Protein AF-A0A351BGN0-F1 (afdb_monomer)

Secondary structure (DSSP, 8-state):
-HHHHHHHHHHHHHHHHHHHHHHHHHHHHHHHHHHHHTT---HHHHHHHHHHHHTTTTSHHHHHHHHHHHHHHHTT--

pLDDT: mean 96.1, std 5.81, range [59.84, 98.69]

Nearest PDB structures (foldseek):
  8dz8-assembly6_F  TM=3.276E-01  e=6.961E+00  synthetic construct

Foldseek 3Di:
DVVVVVVVVVVVVVVVLVVVLVVLLVVLVVVLVVCVVVLDLPLVSLVVSLVSLVVNCVDPSSVVSNVSSVVSVVVNPD

Structure (mmCIF, N/CA/C/O backbone):
data_AF-A0A351BGN0-F1
#
_entry.id   AF-A0A351BGN0-F1
#
loop_
_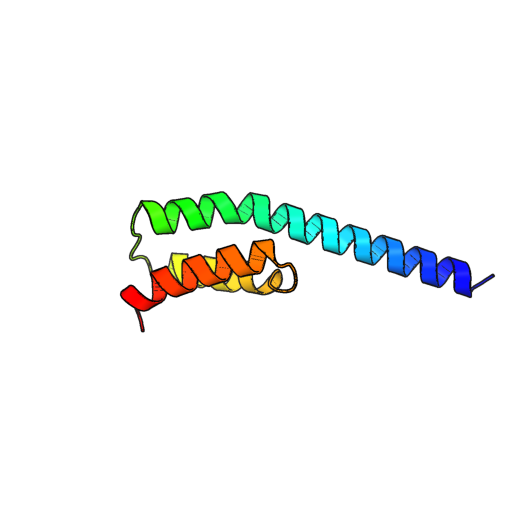atom_site.group_PDB
_atom_site.id
_atom_site.type_symbol
_atom_site.label_atom_id
_atom_site.label_alt_id
_atom_site.label_comp_id
_atom_site.label_asym_id
_atom_site.label_entity_id
_atom_site.label_seq_id
_atom_site.pdbx_PDB_ins_code
_atom_site.Cartn_x
_atom_site.Cartn_y
_atom_site.Cartn_z
_atom_site.occupancy
_atom_site.B_iso_or_equiv
_atom_site.auth_seq_id
_atom_site.auth_comp_id
_atom_site.auth_asym_id
_atom_site.auth_atom_id
_atom_site.pdbx_PDB_model_num
ATOM 1 N N . MET A 1 1 ? -20.629 5.280 34.230 1.00 59.84 1 MET A N 1
ATOM 2 C CA . MET A 1 1 ? -20.343 6.506 33.446 1.00 59.84 1 MET A CA 1
ATOM 3 C C . MET A 1 1 ? -18.970 6.505 32.759 1.00 59.84 1 MET A C 1
ATOM 5 O O . MET A 1 1 ? -18.866 7.127 31.714 1.00 59.84 1 MET A O 1
ATOM 9 N N . SER A 1 2 ? -17.930 5.820 33.264 1.00 72.25 2 SER A N 1
ATOM 10 C CA . SER A 1 2 ? -16.606 5.781 32.596 1.00 72.25 2 SER A CA 1
ATOM 11 C C . SER A 1 2 ? -16.536 4.911 31.333 1.00 72.25 2 SER A C 1
ATOM 13 O O . SER A 1 2 ? -15.776 5.223 30.422 1.00 72.25 2 SER A O 1
ATOM 15 N N . GLU A 1 3 ? -17.331 3.843 31.262 1.00 78.00 3 GLU A N 1
ATOM 16 C CA . GLU A 1 3 ? -17.315 2.891 30.140 1.00 78.00 3 GLU A CA 1
ATOM 17 C C . GLU A 1 3 ? -17.872 3.498 28.843 1.00 78.00 3 GLU A C 1
ATOM 19 O O . GLU A 1 3 ? -17.285 3.331 27.780 1.00 78.00 3 GLU A O 1
ATOM 24 N N . ASP A 1 4 ? -18.926 4.312 28.944 1.00 86.94 4 ASP A N 1
ATOM 25 C CA . ASP A 1 4 ? -19.548 4.989 27.797 1.00 86.94 4 ASP A CA 1
ATOM 26 C C . ASP A 1 4 ? -18.598 6.012 27.144 1.00 86.94 4 ASP A C 1
ATOM 28 O O . ASP A 1 4 ? -18.457 6.077 25.923 1.00 86.94 4 ASP A O 1
ATOM 32 N N . ARG A 1 5 ? -17.824 6.739 27.964 1.00 91.69 5 ARG A N 1
ATOM 33 C CA . ARG A 1 5 ? -16.767 7.640 27.477 1.00 91.69 5 ARG A CA 1
ATOM 34 C C . ARG A 1 5 ? -15.633 6.877 26.790 1.00 91.69 5 ARG A C 1
ATOM 36 O O . ARG A 1 5 ? -15.122 7.338 25.773 1.00 91.69 5 ARG A O 1
ATOM 43 N N . PHE A 1 6 ? -15.229 5.729 27.334 1.00 93.94 6 PHE A N 1
ATOM 44 C CA . PHE A 1 6 ? -14.191 4.896 26.725 1.00 93.94 6 PHE A CA 1
ATOM 45 C C . PHE A 1 6 ? -14.633 4.372 25.354 1.00 93.94 6 PHE A C 1
ATOM 47 O O . PHE A 1 6 ? -13.914 4.550 24.372 1.00 93.94 6 PHE A O 1
ATOM 54 N N . VAL A 1 7 ? -15.842 3.809 25.265 1.00 95.50 7 VAL A N 1
ATOM 55 C CA . VAL A 1 7 ? -16.418 3.338 23.997 1.00 95.50 7 VAL A CA 1
ATOM 56 C C . VAL A 1 7 ? -16.558 4.487 22.994 1.00 95.50 7 VAL A C 1
ATOM 58 O O . VAL A 1 7 ? -16.235 4.308 21.820 1.00 95.50 7 VAL A O 1
ATOM 61 N N . GLY A 1 8 ? -16.971 5.677 23.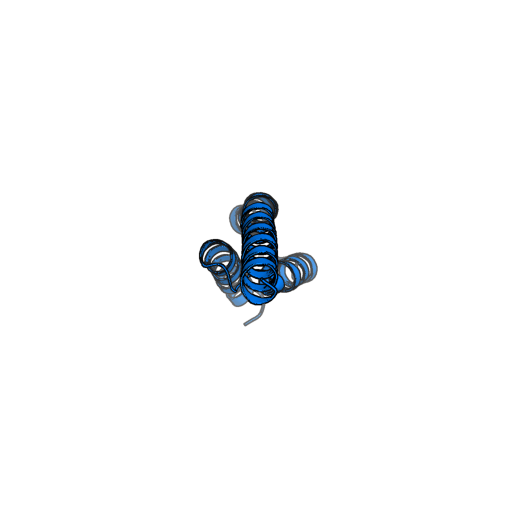443 1.00 96.38 8 GLY A N 1
ATOM 62 C CA . GLY A 1 8 ? -17.021 6.883 22.613 1.00 96.38 8 GLY A CA 1
ATOM 63 C C . GLY A 1 8 ? -15.662 7.249 22.006 1.00 96.38 8 GLY A C 1
ATOM 64 O O . GLY A 1 8 ? -15.563 7.429 20.793 1.00 96.38 8 GLY A O 1
ATOM 65 N N . ASN A 1 9 ? -14.603 7.269 22.820 1.00 96.94 9 ASN A N 1
ATOM 66 C CA . ASN A 1 9 ? -13.245 7.565 22.355 1.00 96.94 9 ASN A CA 1
ATOM 67 C C . ASN A 1 9 ? 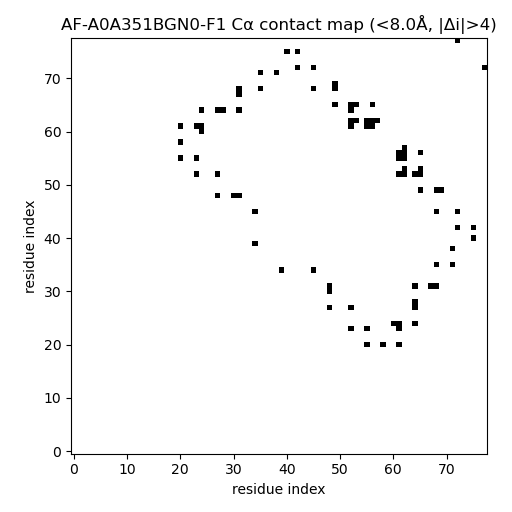-12.735 6.522 21.346 1.00 96.94 9 ASN A C 1
ATOM 69 O O . ASN A 1 9 ? -12.140 6.884 20.333 1.00 96.94 9 ASN A O 1
ATOM 73 N N . VAL A 1 10 ? -12.983 5.231 21.597 1.00 97.50 10 VAL A N 1
ATOM 74 C CA . VAL A 1 10 ? -12.587 4.148 20.678 1.00 97.50 10 VAL A CA 1
ATOM 75 C C . VAL A 1 10 ? -13.313 4.273 19.338 1.00 97.50 10 VAL A C 1
ATOM 77 O O . VAL A 1 10 ? -12.688 4.124 18.291 1.00 97.50 10 VAL A O 1
ATOM 80 N N . ARG A 1 11 ? -14.615 4.591 19.348 1.00 97.81 11 ARG A N 1
ATOM 81 C CA . ARG A 1 11 ? -15.388 4.822 18.116 1.00 97.81 11 ARG A CA 1
ATOM 82 C C . ARG A 1 11 ? -14.856 6.008 17.320 1.00 97.81 11 ARG A C 1
ATOM 84 O O . ARG A 1 11 ? -14.741 5.900 16.103 1.00 97.81 11 ARG A O 1
ATOM 91 N N . GLN A 1 12 ? -14.525 7.111 17.991 1.00 98.06 12 GLN A N 1
ATOM 92 C CA . GLN A 1 12 ? -13.945 8.278 17.330 1.00 98.06 12 GLN A CA 1
ATOM 93 C C . GLN A 1 12 ? -12.599 7.932 16.681 1.00 98.06 12 GLN A C 1
ATOM 95 O O . GLN A 1 12 ? -12.412 8.200 15.498 1.00 98.06 12 GLN A O 1
ATOM 100 N N . LEU A 1 13 ? -11.700 7.268 17.414 1.00 98.00 13 LEU A N 1
ATOM 101 C CA . LEU A 1 13 ? -10.406 6.845 16.877 1.00 98.00 13 LEU A CA 1
ATOM 102 C C . LEU A 1 13 ? -10.567 5.910 15.669 1.00 98.00 13 LEU A C 1
ATOM 104 O O . LEU A 1 13 ? -9.879 6.072 14.664 1.00 98.00 13 LEU A O 1
ATOM 108 N N . ALA A 1 14 ? -11.497 4.953 15.736 1.00 97.69 14 ALA A N 1
ATOM 109 C CA . ALA A 1 14 ? -11.785 4.061 14.616 1.00 97.69 14 ALA A CA 1
ATOM 110 C C . ALA A 1 14 ? -12.282 4.826 13.376 1.00 97.69 14 ALA A C 1
ATOM 112 O O . ALA A 1 14 ? -11.859 4.517 12.264 1.00 97.69 14 ALA A O 1
ATOM 113 N N . ALA A 1 15 ? -13.129 5.845 13.557 1.00 98.25 15 ALA A N 1
ATOM 114 C CA . ALA A 1 15 ? -13.604 6.693 12.464 1.00 98.25 15 ALA A CA 1
ATOM 115 C C . ALA A 1 15 ? -12.480 7.545 11.849 1.00 98.25 15 ALA A C 1
ATOM 117 O O . ALA A 1 15 ? -12.427 7.716 10.633 1.00 98.25 15 ALA A O 1
ATOM 118 N N . GLU A 1 16 ? -11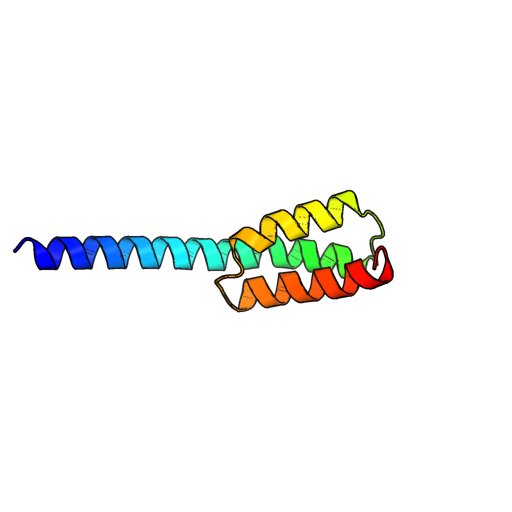.554 8.051 12.665 1.00 98.31 16 GLU A N 1
ATOM 119 C CA . GLU A 1 16 ? -10.384 8.793 12.185 1.00 98.31 16 GL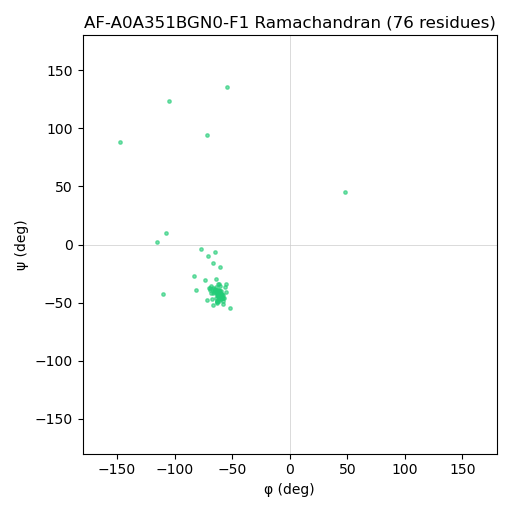U A CA 1
ATOM 120 C C . GLU A 1 16 ? -9.431 7.890 11.384 1.00 98.31 16 GLU A C 1
ATOM 122 O O . GLU A 1 16 ? -8.970 8.283 10.311 1.00 98.31 16 GLU A O 1
ATOM 127 N N . ILE A 1 17 ? -9.194 6.655 11.843 1.00 97.75 17 ILE A N 1
ATOM 128 C CA . ILE A 1 17 ? -8.417 5.645 11.104 1.00 97.75 17 ILE A CA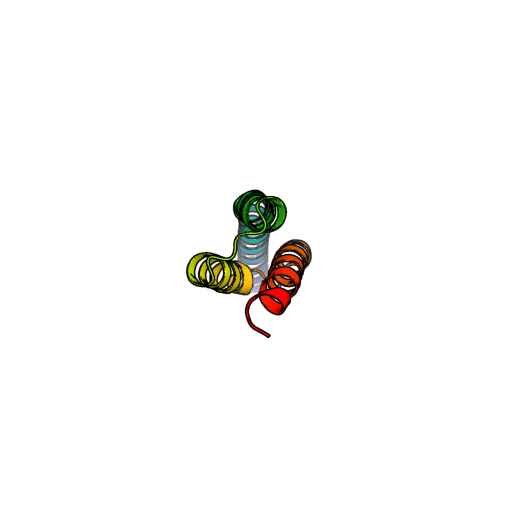 1
ATOM 129 C C . ILE A 1 17 ? -9.098 5.298 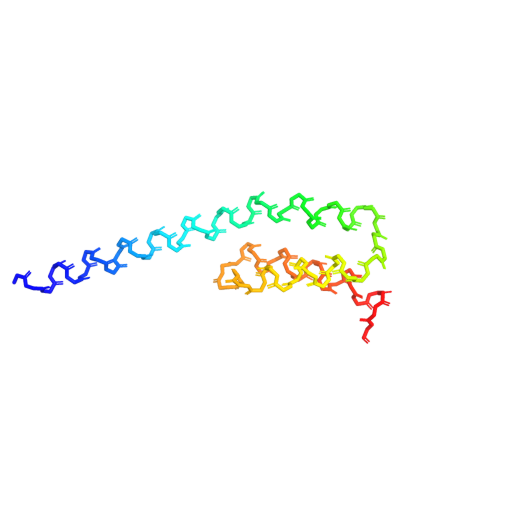9.773 1.00 97.75 17 ILE A C 1
ATOM 131 O O . ILE A 1 17 ? -8.432 5.236 8.739 1.00 97.75 17 ILE A O 1
ATOM 135 N N . ASP A 1 18 ? -10.420 5.110 9.767 1.00 98.06 18 ASP A N 1
ATOM 136 C CA . ASP A 1 18 ? -11.178 4.837 8.541 1.00 98.06 18 ASP A CA 1
ATOM 137 C C . ASP A 1 18 ? -11.085 5.998 7.536 1.00 98.06 18 ASP A C 1
ATOM 139 O O . ASP A 1 18 ? -10.826 5.786 6.347 1.00 98.06 18 ASP A O 1
ATOM 143 N N . ALA A 1 19 ? -11.192 7.241 8.012 1.00 98.38 19 ALA A N 1
ATOM 144 C CA . ALA A 1 19 ? -11.029 8.429 7.180 1.00 98.38 19 ALA A CA 1
ATOM 145 C C . ALA A 1 19 ? -9.607 8.547 6.599 1.00 98.38 19 ALA A C 1
ATOM 147 O O . ALA A 1 19 ? -9.448 8.908 5.426 1.00 98.38 19 ALA A O 1
ATOM 148 N N . LEU A 1 20 ? -8.577 8.218 7.388 1.00 98.19 20 LEU A N 1
ATOM 149 C CA . LEU A 1 20 ? -7.186 8.169 6.929 1.00 98.19 20 LEU A CA 1
ATOM 150 C C . LEU A 1 20 ? -6.987 7.106 5.844 1.00 98.19 20 LEU A C 1
ATOM 152 O O . LEU A 1 20 ? -6.378 7.402 4.819 1.00 98.19 20 LEU A O 1
ATOM 156 N N . ASN A 1 21 ? -7.559 5.915 6.015 1.00 98.38 21 ASN A N 1
ATOM 157 C CA . ASN A 1 21 ? -7.494 4.844 5.021 1.00 98.38 21 ASN A CA 1
ATOM 158 C C . ASN A 1 21 ? -8.147 5.247 3.691 1.00 98.38 21 ASN A C 1
ATOM 160 O O . ASN A 1 21 ? -7.549 5.087 2.625 1.00 98.38 21 ASN A O 1
ATOM 164 N N . HIS A 1 22 ? -9.344 5.838 3.736 1.00 98.56 22 HIS A N 1
ATOM 165 C CA . HIS A 1 22 ? -10.008 6.348 2.535 1.00 98.56 22 HIS A CA 1
ATOM 166 C C . HIS A 1 22 ? -9.197 7.455 1.860 1.00 98.56 22 HIS A C 1
ATOM 168 O O . HIS A 1 22 ? -9.132 7.522 0.633 1.00 98.56 22 HIS A O 1
ATOM 174 N N . ARG A 1 23 ? -8.571 8.335 2.646 1.00 98.50 23 ARG A N 1
ATOM 175 C CA . ARG A 1 23 ? -7.691 9.376 2.114 1.00 98.50 23 ARG A CA 1
ATOM 176 C C . ARG A 1 23 ? -6.463 8.787 1.429 1.00 98.50 23 ARG A C 1
ATOM 178 O O . ARG A 1 23 ? -6.172 9.206 0.313 1.00 98.50 23 ARG A O 1
ATOM 185 N N . ALA A 1 24 ? -5.804 7.814 2.050 1.00 98.19 24 ALA A N 1
ATOM 186 C CA . ALA A 1 24 ? -4.647 7.147 1.471 1.00 98.19 24 ALA A CA 1
ATOM 187 C C . ALA A 1 24 ? -4.984 6.530 0.111 1.00 98.19 24 ALA A C 1
ATOM 189 O O . ALA A 1 24 ? -4.270 6.761 -0.855 1.00 98.19 24 ALA A O 1
ATOM 190 N N . VAL A 1 25 ? -6.116 5.831 -0.012 1.00 98.56 25 VAL A N 1
ATOM 191 C CA . VAL A 1 25 ? -6.540 5.250 -1.298 1.00 98.56 25 VAL A CA 1
ATOM 192 C C . VAL A 1 25 ? -6.714 6.323 -2.369 1.00 98.56 25 VAL A C 1
ATOM 194 O O . VAL A 1 25 ? -6.160 6.176 -3.453 1.00 98.56 25 VAL A O 1
ATOM 197 N N . ARG A 1 26 ? -7.403 7.431 -2.061 1.00 98.56 26 ARG A N 1
ATOM 198 C CA . ARG A 1 26 ? -7.578 8.538 -3.020 1.00 98.56 26 ARG A CA 1
ATOM 199 C C . ARG A 1 26 ? -6.254 9.160 -3.466 1.00 98.56 26 ARG A C 1
ATOM 201 O O . ARG A 1 26 ? -6.159 9.621 -4.597 1.00 98.56 26 ARG A O 1
ATOM 208 N N . GLU A 1 27 ? -5.270 9.239 -2.574 1.00 98.25 27 GLU A N 1
ATOM 209 C CA . GLU A 1 27 ? -3.970 9.851 -2.869 1.00 98.25 27 GLU A CA 1
ATOM 210 C C . GLU A 1 27 ? -3.029 8.883 -3.606 1.00 98.25 27 GLU A C 1
ATOM 212 O O . GLU A 1 27 ? -2.350 9.292 -4.547 1.00 98.25 27 GLU A O 1
ATOM 217 N N . TYR A 1 28 ? -3.023 7.597 -3.247 1.00 98.44 28 TYR A N 1
ATOM 218 C CA . TYR A 1 28 ? -2.151 6.595 -3.865 1.00 98.44 28 TYR A CA 1
ATOM 219 C C . TYR A 1 28 ? -2.688 6.017 -5.173 1.00 98.44 28 TYR A C 1
ATOM 221 O O . TYR A 1 28 ? -1.888 5.607 -6.012 1.00 98.44 28 TYR A O 1
ATOM 229 N N . GLU A 1 29 ? -4.005 5.979 -5.386 1.00 98.50 29 GLU A N 1
ATOM 230 C CA . GLU A 1 29 ? -4.594 5.474 -6.630 1.00 98.50 29 GLU A CA 1
ATOM 231 C C . GLU A 1 29 ? -3.987 6.125 -7.888 1.00 98.50 29 GLU A C 1
ATOM 233 O O . GLU A 1 29 ? -3.437 5.383 -8.707 1.00 98.50 29 GLU A O 1
ATOM 238 N N . PRO A 1 30 ? -3.957 7.466 -8.046 1.00 98.31 30 PRO A N 1
ATOM 239 C CA . PRO A 1 30 ? -3.360 8.086 -9.231 1.00 98.31 30 PRO A CA 1
ATOM 240 C C . PRO A 1 30 ? -1.851 7.825 -9.355 1.00 98.31 30 PRO A C 1
ATOM 242 O O . PRO A 1 30 ? -1.333 7.740 -10.472 1.00 98.31 30 PRO A O 1
ATOM 245 N N . VAL A 1 31 ? -1.135 7.661 -8.237 1.00 98.06 31 VAL A N 1
ATOM 246 C CA . VAL A 1 31 ? 0.301 7.333 -8.236 1.00 98.06 31 VAL A CA 1
ATOM 247 C C . VAL A 1 31 ? 0.518 5.932 -8.804 1.00 98.06 31 VAL A C 1
ATOM 249 O O . VAL A 1 31 ? 1.276 5.764 -9.760 1.00 98.06 31 VAL A O 1
ATOM 252 N N . VAL A 1 32 ? -0.197 4.935 -8.276 1.00 98.06 32 VAL A N 1
ATOM 253 C CA . VAL A 1 32 ? -0.126 3.545 -8.749 1.00 98.06 32 VAL A CA 1
ATOM 254 C C . VAL A 1 32 ? -0.564 3.448 -10.204 1.00 98.06 32 VAL A C 1
ATOM 256 O O . VAL A 1 32 ? 0.102 2.792 -11.005 1.00 98.06 32 VAL A O 1
ATOM 259 N N . GLU A 1 33 ? -1.653 4.119 -10.580 1.00 97.94 33 GLU A N 1
ATOM 260 C CA . GLU A 1 33 ? -2.104 4.140 -11.968 1.00 97.94 33 GLU A CA 1
ATOM 261 C C . GLU A 1 33 ? -1.053 4.723 -12.908 1.00 97.94 33 GLU A C 1
ATOM 263 O O . GLU A 1 33 ? -0.826 4.158 -13.976 1.00 97.94 33 GLU A O 1
ATOM 268 N N . THR A 1 34 ? -0.392 5.813 -12.520 1.00 98.06 34 THR A N 1
ATOM 269 C CA . THR A 1 34 ? 0.659 6.437 -13.332 1.00 98.06 34 THR A CA 1
ATOM 270 C C . THR A 1 34 ? 1.844 5.491 -13.509 1.00 98.06 34 THR A C 1
ATOM 272 O O . THR A 1 34 ? 2.250 5.239 -14.645 1.00 98.06 34 THR A O 1
ATOM 275 N N . LEU A 1 35 ? 2.350 4.907 -12.417 1.00 97.44 35 LEU A N 1
ATOM 276 C CA . LEU A 1 35 ? 3.480 3.971 -12.445 1.00 97.44 35 LEU A CA 1
ATOM 277 C C . LEU A 1 35 ? 3.202 2.764 -13.348 1.00 97.44 35 LEU A C 1
ATOM 279 O O . LEU A 1 35 ? 4.033 2.411 -14.187 1.00 97.44 35 LEU A O 1
ATOM 283 N N . VAL A 1 36 ? 2.009 2.176 -13.224 1.00 96.81 36 VAL A N 1
ATOM 284 C CA . VAL A 1 36 ? 1.598 1.002 -14.005 1.00 96.81 36 VAL A CA 1
ATOM 285 C C . VAL A 1 36 ? 1.335 1.369 -15.470 1.00 96.81 36 VAL A C 1
ATOM 287 O O . VAL A 1 36 ? 1.836 0.696 -16.371 1.00 96.81 36 VAL A O 1
ATOM 290 N N . ARG A 1 37 ? 0.581 2.444 -15.749 1.00 97.00 37 ARG A N 1
ATOM 291 C CA . ARG A 1 37 ? 0.236 2.851 -17.128 1.00 97.00 37 ARG A CA 1
ATOM 292 C C . ARG A 1 37 ? 1.463 3.274 -17.927 1.00 97.00 37 ARG A C 1
ATOM 294 O O . ARG A 1 37 ? 1.561 2.927 -19.101 1.00 97.00 37 ARG A O 1
ATOM 301 N N . MET A 1 38 ? 2.401 3.985 -17.303 1.00 96.00 38 MET A N 1
ATOM 302 C CA . MET A 1 38 ? 3.663 4.376 -17.940 1.00 96.00 38 MET A CA 1
ATOM 303 C C . MET A 1 38 ? 4.672 3.226 -18.020 1.00 96.00 38 MET A C 1
ATOM 305 O O . MET A 1 38 ? 5.741 3.405 -18.598 1.00 96.00 38 MET A O 1
ATOM 309 N N . ARG A 1 39 ? 4.348 2.054 -17.450 1.00 94.12 39 ARG A N 1
ATOM 310 C CA . ARG A 1 39 ? 5.273 0.929 -17.279 1.00 94.12 39 ARG A CA 1
ATOM 311 C C . ARG A 1 39 ? 6.610 1.386 -16.687 1.00 94.12 39 ARG A C 1
ATOM 313 O O . ARG A 1 39 ? 7.672 1.017 -17.190 1.00 94.12 39 ARG A O 1
ATOM 320 N N . SER A 1 40 ? 6.547 2.229 -15.654 1.00 95.69 40 SER A N 1
ATOM 321 C CA . SER A 1 40 ? 7.741 2.788 -15.020 1.00 95.69 40 SER A CA 1
ATOM 322 C C . SER A 1 40 ? 8.679 1.661 -14.594 1.00 95.69 40 SER A C 1
ATOM 324 O 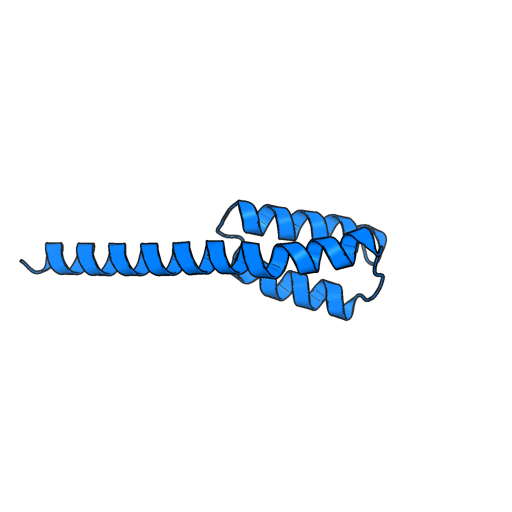O . SER A 1 40 ? 8.228 0.662 -14.036 1.00 95.69 40 SER A O 1
ATOM 326 N N . ARG A 1 41 ? 9.977 1.815 -14.867 1.00 96.12 41 ARG A N 1
ATOM 327 C CA . ARG A 1 41 ? 11.036 0.913 -14.379 1.00 96.12 41 ARG A CA 1
ATOM 328 C C . ARG A 1 41 ? 11.886 1.561 -13.288 1.00 96.12 41 ARG A C 1
ATOM 330 O O . ARG A 1 41 ? 12.927 1.018 -12.928 1.00 96.12 41 ARG A O 1
ATOM 337 N N . ASP A 1 42 ? 11.458 2.721 -12.793 1.00 97.00 42 ASP A N 1
ATOM 338 C CA . ASP A 1 42 ? 12.095 3.392 -11.667 1.00 97.00 42 ASP A CA 1
ATOM 339 C C . ASP A 1 42 ? 11.792 2.612 -10.382 1.00 97.00 42 ASP A C 1
ATOM 341 O O . ASP A 1 42 ? 10.735 2.769 -9.768 1.00 97.00 42 ASP A O 1
ATOM 345 N N . LYS A 1 43 ? 12.719 1.720 -10.016 1.00 96.88 43 LYS A N 1
ATOM 346 C CA . LYS A 1 43 ? 12.588 0.853 -8.842 1.00 96.88 43 LYS A CA 1
ATOM 347 C C . LYS A 1 43 ? 12.412 1.664 -7.562 1.00 96.88 43 LYS A C 1
ATOM 349 O O . LYS A 1 43 ? 11.521 1.359 -6.784 1.00 96.88 43 LYS A O 1
ATOM 354 N N . VAL A 1 44 ? 13.186 2.738 -7.401 1.00 97.06 44 VAL A N 1
ATOM 355 C CA . VAL A 1 44 ? 13.165 3.568 -6.189 1.00 97.06 44 VAL A CA 1
ATOM 356 C C . VAL A 1 44 ? 11.789 4.196 -6.001 1.00 97.06 44 VAL A C 1
ATOM 358 O O . VAL A 1 44 ? 11.232 4.160 -4.907 1.00 97.06 44 VAL A O 1
ATOM 361 N N . GLN A 1 45 ? 11.204 4.732 -7.074 1.00 97.31 45 GLN A N 1
ATOM 362 C CA . GLN A 1 45 ? 9.866 5.316 -7.010 1.00 97.31 45 GLN A CA 1
ATOM 363 C C . GLN A 1 45 ? 8.786 4.265 -6.695 1.00 97.31 45 GLN A C 1
ATOM 365 O O . GLN A 1 45 ? 7.840 4.548 -5.956 1.00 97.31 45 GLN A O 1
ATOM 370 N N . ILE A 1 46 ? 8.918 3.056 -7.248 1.00 98.00 46 ILE A N 1
ATOM 371 C CA . ILE A 1 46 ? 7.988 1.948 -6.998 1.00 98.00 46 ILE A CA 1
ATOM 372 C C . ILE A 1 46 ? 8.089 1.469 -5.544 1.00 98.00 46 ILE A C 1
ATOM 374 O O . ILE A 1 46 ? 7.062 1.338 -4.883 1.00 98.00 46 ILE A O 1
ATOM 378 N N . GLU A 1 47 ? 9.300 1.262 -5.031 1.00 98.00 47 GLU A N 1
ATOM 379 C CA . GLU A 1 47 ? 9.560 0.847 -3.648 1.00 98.00 47 GLU A CA 1
ATOM 380 C C . GLU A 1 47 ? 9.033 1.877 -2.647 1.00 98.00 47 GLU A C 1
ATOM 382 O O . GLU A 1 47 ? 8.297 1.521 -1.732 1.00 98.00 47 GLU A O 1
ATOM 387 N N . GLN A 1 48 ? 9.280 3.170 -2.878 1.00 98.06 48 GLN A N 1
ATOM 388 C CA . GLN A 1 48 ? 8.735 4.241 -2.037 1.00 98.06 48 GLN A CA 1
ATOM 389 C C . GLN A 1 48 ? 7.200 4.240 -2.004 1.00 98.06 48 GLN A C 1
ATOM 391 O O . GLN A 1 48 ? 6.590 4.468 -0.955 1.00 98.06 48 GLN A O 1
ATOM 396 N N . ALA A 1 49 ? 6.555 3.988 -3.146 1.00 97.94 49 ALA A N 1
ATOM 397 C CA . ALA A 1 49 ? 5.102 3.885 -3.209 1.00 97.94 49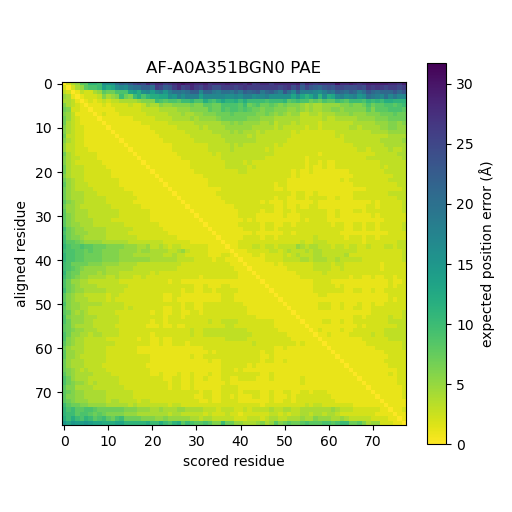 ALA A CA 1
ATOM 398 C C . ALA A 1 49 ? 4.580 2.622 -2.498 1.00 97.94 49 ALA A C 1
ATOM 400 O O . ALA A 1 49 ? 3.547 2.697 -1.829 1.00 97.94 49 ALA A O 1
ATOM 401 N N . LEU A 1 50 ? 5.290 1.491 -2.598 1.00 98.38 50 LEU A N 1
ATOM 402 C CA . LEU A 1 50 ? 4.978 0.258 -1.868 1.00 98.38 50 LEU A CA 1
ATOM 403 C C . LEU A 1 50 ? 5.106 0.450 -0.352 1.00 98.38 50 LEU A C 1
ATOM 405 O O . LEU A 1 50 ? 4.163 0.123 0.369 1.00 98.38 50 LEU A O 1
ATOM 409 N N . ASP A 1 51 ? 6.211 1.025 0.124 1.00 98.25 51 ASP A N 1
ATOM 410 C CA . ASP A 1 51 ? 6.454 1.305 1.545 1.00 98.25 51 ASP A CA 1
ATOM 411 C C . ASP A 1 51 ? 5.373 2.221 2.130 1.00 98.25 51 ASP A C 1
ATOM 413 O O . ASP A 1 51 ? 4.840 1.980 3.216 1.00 98.25 51 ASP A O 1
ATOM 417 N N . GLY A 1 52 ? 4.988 3.252 1.375 1.00 97.31 52 GLY A N 1
ATOM 418 C CA . GLY A 1 52 ? 3.903 4.147 1.754 1.00 97.31 52 GLY A CA 1
ATOM 419 C C . GLY A 1 52 ? 2.544 3.443 1.847 1.00 97.31 52 GLY A C 1
ATOM 420 O O . GLY A 1 52 ? 1.859 3.546 2.867 1.00 97.31 52 GLY A O 1
ATOM 421 N N . LEU A 1 53 ? 2.166 2.680 0.814 1.00 97.94 53 LEU A N 1
ATOM 422 C CA . LEU A 1 53 ? 0.908 1.923 0.779 1.00 97.94 53 LEU A CA 1
ATOM 423 C C . LEU A 1 53 ? 0.817 0.857 1.872 1.00 97.94 53 LEU A C 1
ATOM 425 O O . LEU A 1 53 ? -0.277 0.615 2.387 1.00 97.94 53 LEU A O 1
ATOM 429 N N . LEU A 1 54 ? 1.944 0.241 2.244 1.00 98.06 54 LEU A N 1
ATOM 430 C CA . LEU A 1 54 ? 1.993 -0.819 3.250 1.00 98.06 54 LEU A CA 1
ATOM 431 C C . LEU A 1 54 ? 1.376 -0.379 4.585 1.00 98.06 54 LEU A C 1
ATOM 433 O O . LEU A 1 54 ? 0.699 -1.174 5.241 1.00 98.06 54 LEU A O 1
ATOM 437 N N . SER A 1 55 ? 1.520 0.903 4.935 1.00 97.44 55 SER A N 1
ATOM 438 C CA . SER A 1 55 ? 0.942 1.507 6.145 1.00 97.44 55 SER A CA 1
ATOM 439 C C . SER A 1 55 ? -0.592 1.437 6.199 1.00 97.44 55 SER A C 1
ATOM 441 O O . SER A 1 55 ? -1.174 1.536 7.277 1.00 97.44 55 SER A O 1
ATOM 443 N N . PHE A 1 56 ? -1.254 1.239 5.055 1.00 97.69 56 PHE A N 1
ATOM 444 C CA . PHE A 1 56 ? -2.712 1.253 4.911 1.00 97.69 56 PHE A CA 1
ATOM 445 C C . PHE A 1 56 ? -3.297 -0.106 4.497 1.00 97.69 56 PHE A C 1
ATOM 447 O O . PHE A 1 56 ? -4.511 -0.235 4.352 1.00 97.69 56 PHE A O 1
ATOM 454 N N . CYS A 1 57 ? -2.477 -1.153 4.347 1.00 97.38 57 CYS A N 1
ATOM 455 C CA . CYS A 1 57 ? -2.906 -2.477 3.869 1.00 97.38 57 CYS A CA 1
ATOM 456 C C . CYS A 1 57 ? -3.893 -3.220 4.794 1.00 97.38 57 CYS A C 1
ATOM 458 O O . CYS A 1 57 ? -4.438 -4.251 4.399 1.00 97.38 57 CYS A O 1
ATOM 460 N N . GLY A 1 58 ? -4.175 -2.696 5.994 1.00 96.38 58 GLY A N 1
ATOM 461 C CA . GLY A 1 58 ? -5.308 -3.137 6.817 1.00 96.38 58 GLY A CA 1
ATOM 462 C C . GLY A 1 58 ? -6.680 -2.802 6.209 1.00 96.38 58 GLY A C 1
ATOM 463 O O . GLY A 1 58 ? -7.687 -3.380 6.611 1.00 96.38 58 GLY A O 1
ATOM 464 N N . PHE A 1 59 ? -6.727 -1.904 5.220 1.00 98.06 59 PHE A N 1
ATOM 465 C CA . PHE A 1 59 ? -7.920 -1.530 4.469 1.00 98.06 59 PHE A CA 1
ATOM 466 C C . PHE A 1 59 ? -7.901 -2.163 3.072 1.00 98.06 59 PHE A C 1
ATOM 468 O O . PHE A 1 59 ? -6.969 -1.965 2.290 1.00 98.06 59 PHE A O 1
ATOM 475 N N . ALA A 1 60 ? -8.945 -2.927 2.737 1.00 98.38 60 ALA A N 1
ATOM 476 C CA . ALA A 1 60 ? -8.964 -3.765 1.535 1.00 98.38 60 ALA A CA 1
ATOM 477 C C . ALA A 1 60 ? -8.692 -3.011 0.211 1.00 98.38 60 ALA A C 1
ATOM 479 O O . ALA A 1 60 ? -7.927 -3.531 -0.604 1.00 98.38 60 ALA A O 1
ATOM 480 N N . PRO A 1 61 ? -9.220 -1.792 -0.023 1.00 98.38 61 PRO A N 1
ATOM 481 C CA . PRO A 1 61 ? -8.893 -1.037 -1.233 1.00 98.38 61 PRO A CA 1
ATOM 482 C C . PRO A 1 61 ? -7.414 -0.629 -1.336 1.00 98.38 61 PRO A C 1
ATOM 484 O O . PRO A 1 61 ? -6.842 -0.691 -2.423 1.00 98.38 61 PRO A O 1
ATOM 487 N N . ALA A 1 62 ? -6.758 -0.279 -0.223 1.00 98.50 62 ALA A N 1
ATOM 488 C CA . ALA A 1 62 ? -5.325 0.031 -0.223 1.00 98.50 62 ALA A CA 1
ATOM 489 C C . ALA A 1 62 ? -4.480 -1.220 -0.517 1.00 98.50 62 ALA A C 1
ATOM 491 O O . ALA A 1 62 ? -3.522 -1.160 -1.289 1.00 98.50 62 ALA A O 1
ATOM 492 N N . LEU A 1 63 ? -4.885 -2.376 0.021 1.00 98.56 63 LEU A N 1
ATOM 493 C CA . LEU A 1 63 ? -4.243 -3.658 -0.269 1.00 98.56 63 LEU A CA 1
ATOM 494 C C . LEU A 1 63 ? -4.324 -4.033 -1.759 1.00 98.56 63 LEU A C 1
ATOM 496 O O . LEU A 1 63 ? -3.387 -4.629 -2.291 1.00 98.56 63 LEU A O 1
ATOM 500 N N . GLU A 1 64 ? -5.406 -3.680 -2.457 1.00 98.56 64 GLU A N 1
ATOM 501 C CA . GLU A 1 64 ? -5.492 -3.925 -3.901 1.00 98.56 64 GLU A CA 1
ATOM 502 C C . GLU A 1 64 ? -4.513 -3.048 -4.690 1.00 98.56 64 GLU A C 1
ATOM 504 O O . GLU A 1 64 ? -3.826 -3.550 -5.582 1.00 98.56 64 GLU A O 1
ATOM 509 N N . LEU A 1 65 ? -4.380 -1.766 -4.332 1.00 98.62 65 LEU A N 1
ATOM 510 C CA . LEU A 1 65 ? -3.367 -0.883 -4.922 1.00 98.62 65 LEU A CA 1
ATOM 511 C C . LEU A 1 65 ? -1.950 -1.430 -4.700 1.00 98.62 65 LEU A C 1
ATOM 513 O O . LEU A 1 65 ? -1.174 -1.526 -5.652 1.00 98.62 65 LEU A O 1
ATOM 517 N N . TYR A 1 66 ? -1.651 -1.866 -3.474 1.00 98.69 66 TYR A N 1
ATOM 518 C CA . TYR A 1 66 ? -0.369 -2.472 -3.118 1.00 98.69 66 TYR A CA 1
ATOM 519 C C . TYR A 1 66 ? -0.074 -3.711 -3.975 1.00 98.69 66 TYR A C 1
ATOM 521 O O . TYR A 1 66 ? 0.958 -3.785 -4.637 1.00 98.69 66 TYR A O 1
ATOM 529 N N . ARG A 1 67 ? -1.020 -4.656 -4.067 1.00 98.50 67 ARG A N 1
ATOM 530 C CA . ARG A 1 67 ? -0.862 -5.883 -4.869 1.00 98.50 67 ARG A CA 1
ATOM 531 C C . ARG A 1 67 ? -0.676 -5.604 -6.356 1.00 98.50 67 ARG A C 1
ATOM 533 O O . ARG A 1 67 ? 0.102 -6.300 -7.008 1.00 98.50 67 ARG A O 1
ATOM 540 N N . ARG A 1 68 ? -1.392 -4.620 -6.910 1.00 98.06 68 ARG A N 1
ATOM 541 C CA . ARG A 1 68 ? -1.213 -4.193 -8.307 1.00 98.06 68 ARG A CA 1
ATOM 542 C C . ARG A 1 68 ? 0.215 -3.723 -8.549 1.00 98.06 68 ARG A C 1
ATOM 544 O O . ARG A 1 68 ? 0.815 -4.136 -9.538 1.00 98.06 68 ARG A O 1
ATOM 551 N N . LEU A 1 69 ? 0.751 -2.912 -7.641 1.00 97.81 69 LEU A N 1
ATOM 552 C CA . LEU A 1 69 ? 2.107 -2.399 -7.758 1.00 97.81 69 LEU A CA 1
ATOM 553 C C . LEU A 1 69 ? 3.162 -3.497 -7.536 1.00 97.81 69 LEU A C 1
ATOM 555 O O . LEU A 1 69 ? 4.122 -3.544 -8.295 1.00 97.81 69 LEU A O 1
ATOM 559 N N . CYS A 1 70 ? 2.949 -4.445 -6.613 1.00 98.12 70 CYS A N 1
ATOM 560 C CA . CYS A 1 70 ? 3.819 -5.620 -6.460 1.00 98.12 70 CYS A CA 1
ATOM 561 C C . CYS A 1 70 ? 3.893 -6.464 -7.737 1.00 98.12 70 CYS A C 1
ATOM 563 O O . CYS A 1 70 ? 4.978 -6.869 -8.137 1.00 98.12 70 CYS A O 1
ATOM 565 N N . ARG A 1 71 ? 2.754 -6.720 -8.397 1.00 97.81 71 ARG A N 1
ATOM 566 C CA . ARG A 1 71 ? 2.729 -7.465 -9.670 1.00 97.81 71 ARG A CA 1
ATOM 567 C C . ARG A 1 71 ? 3.522 -6.746 -10.759 1.00 97.81 71 ARG A C 1
ATOM 569 O O . ARG A 1 71 ? 4.251 -7.392 -11.494 1.00 97.81 71 ARG A O 1
ATOM 576 N N . HIS A 1 72 ? 3.399 -5.420 -10.831 1.00 96.69 72 HIS A N 1
ATOM 577 C CA . HIS A 1 72 ? 4.201 -4.599 -11.742 1.00 96.69 72 HIS A CA 1
ATOM 578 C C . HIS A 1 72 ? 5.696 -4.641 -11.391 1.00 96.69 72 HIS A C 1
ATOM 580 O O . HIS A 1 72 ? 6.534 -4.729 -12.283 1.00 96.69 72 HIS A O 1
ATOM 586 N N . TYR A 1 73 ? 6.034 -4.612 -10.099 1.00 97.50 73 TYR A N 1
ATOM 587 C CA . TYR A 1 73 ? 7.419 -4.657 -9.632 1.00 97.50 73 TYR A CA 1
ATOM 588 C C . TYR A 1 73 ? 8.096 -6.005 -9.889 1.00 97.50 73 TYR A C 1
ATOM 590 O O . TYR A 1 73 ? 9.259 -6.026 -10.270 1.00 97.50 73 TYR A O 1
ATOM 598 N N . TRP A 1 74 ? 7.360 -7.113 -9.775 1.00 96.38 74 TRP A N 1
ATOM 599 C CA . TRP A 1 74 ? 7.865 -8.466 -10.035 1.00 96.38 74 TRP A CA 1
ATOM 600 C C . TRP A 1 74 ? 8.459 -8.632 -11.443 1.00 96.38 74 TRP A C 1
ATOM 602 O O . TRP A 1 74 ? 9.474 -9.297 -11.624 1.00 96.38 74 TRP A O 1
ATOM 612 N N . ASP A 1 75 ? 7.875 -7.976 -12.448 1.00 92.94 75 ASP A N 1
ATOM 613 C CA . ASP A 1 75 ? 8.398 -7.992 -13.823 1.00 92.94 75 ASP A CA 1
ATOM 614 C C . ASP A 1 75 ? 9.709 -7.183 -13.981 1.00 92.94 75 ASP A C 1
ATOM 616 O O . ASP A 1 75 ? 10.359 -7.214 -15.034 1.00 92.94 75 ASP A O 1
ATOM 620 N N . ILE A 1 76 ? 10.096 -6.415 -12.958 1.00 94.62 76 ILE A N 1
ATOM 621 C CA . ILE A 1 76 ? 11.251 -5.509 -12.945 1.00 94.62 76 ILE A CA 1
ATOM 622 C C . ILE A 1 76 ? 12.358 -6.028 -12.018 1.00 94.62 76 ILE A C 1
ATOM 624 O O . ILE A 1 76 ? 13.531 -5.940 -12.393 1.00 94.62 76 ILE A O 1
ATOM 628 N N . ASP A 1 77 ? 11.992 -6.523 -10.836 1.00 93.50 77 ASP A N 1
ATOM 629 C CA . ASP A 1 77 ? 12.883 -7.083 -9.817 1.00 93.50 77 ASP A CA 1
ATOM 630 C C . ASP A 1 77 ? 12.174 -8.218 -9.048 1.00 93.50 77 ASP A C 1
ATOM 632 O O . ASP A 1 77 ? 11.481 -7.948 -8.063 1.00 93.50 77 ASP A O 1
ATOM 636 N N . PRO A 1 78 ? 12.252 -9.466 -9.544 1.00 88.12 78 PRO A N 1
ATOM 637 C CA . PRO A 1 78 ? 11.607 -10.620 -8.921 1.00 88.12 78 PRO A CA 1
ATOM 638 C C . PRO A 1 78 ? 12.322 -11.100 -7.649 1.00 88.12 78 PRO A C 1
ATOM 640 O O . PRO A 1 78 ? 13.574 -11.093 -7.621 1.00 88.12 78 PRO A O 1
#

Mean predicted aligned error: 3.4 Å

Radius of gyration: 16.46 Å; Cα contacts (8 Å, |Δi|>4): 44; chains: 1; bounding box: 34×20×51 Å

Sequence (78 aa):
MSEDRFVGNVRQLAAEIDALNHRAVREYEPVVETLVRMRSRDKVQIEQALDGLLSFCGFAPALELYRRLCRHYWDIDP

Solvent-accessible surface area (backbone atoms only — not comparable to full-atom values): 4417 Å² total; per-residue (Å²): 121,70,64,63,55,50,54,50,53,53,51,50,52,52,50,53,53,51,52,49,44,56,48,49,37,68,63,45,48,62,51,52,50,48,44,60,75,67,62,62,82,58,59,68,64,51,50,53,51,45,62,57,38,58,80,36,43,93,36,71,74,31,34,50,54,41,53,54,49,49,60,59,40,42,82,77,66,116